Protein AF-A0A3E3IXY3-F1 (afdb_monomer)

Radius of gyration: 22.26 Å; Cα contacts (8 Å, |Δi|>4): 105; chains: 1; bounding box: 43×42×82 Å

Solvent-accessible surface area (backbone atoms only — not comparable to full-atom values): 9071 Å² total; per-residue (Å²): 118,72,69,59,58,55,54,50,52,50,52,49,52,53,51,53,55,51,54,54,56,58,52,47,57,56,51,51,52,44,51,51,21,50,49,38,32,52,38,24,77,68,72,75,40,90,54,22,66,61,15,51,52,52,39,54,51,51,54,53,51,52,50,54,52,57,39,58,78,67,67,64,79,49,96,67,53,75,68,54,17,48,52,54,22,48,67,70,43,60,80,55,48,63,58,49,51,55,54,46,53,53,44,48,51,58,52,50,60,54,52,74,75,43,85,92,42,69,68,59,52,52,49,49,53,52,52,50,53,26,55,73,70,38,51,25,50,76,36,94,46,68,75,42,28,40,43,87,45,57,73,51,26,63,56,15,48,52,41,55,53,37,44,71,47,109

pLDDT: mean 84.25, std 13.35, range [47.59, 97.31]

Sequence (166 aa):
MFNSQISINYKERKILMKNSKRLESIQILRAVAFIAIFLSHVELLSSGVFGVEVFLILSGFCMVYAYGETGKYKVTGIKENIEFAVKRIKKLYPLHLITLVTVAGVIALGLIKKENSQTEISEFVFYFIMNISLLHSLIPWRDGYFSFNAVSWYLSVSMICYFFFP

Structure (mmCIF, N/CA/C/O backbone):
data_AF-A0A3E3IXY3-F1
#
_entry.id   AF-A0A3E3IXY3-F1
#
loop_
_atom_site.group_PDB
_atom_site.id
_atom_site.type_symbol
_atom_site.label_atom_id
_atom_site.label_alt_id
_atom_site.label_comp_id
_atom_site.label_asym_id
_atom_site.label_entity_id
_atom_site.label_seq_id
_atom_site.pdbx_PDB_ins_code
_atom_site.Cartn_x
_atom_site.Cartn_y
_atom_site.Cartn_z
_atom_site.occupancy
_atom_site.B_iso_or_equiv
_atom_site.auth_seq_id
_atom_site.auth_comp_id
_atom_site.auth_asym_id
_atom_site.auth_atom_id
_atom_site.pdbx_PDB_model_num
ATOM 1 N N . MET A 1 1 ? -24.141 0.869 52.529 1.00 53.16 1 MET A N 1
ATOM 2 C CA . MET A 1 1 ? -23.157 1.630 51.723 1.00 53.16 1 MET A CA 1
ATOM 3 C C . MET A 1 1 ? -21.964 0.770 51.277 1.00 53.16 1 MET A C 1
ATOM 5 O O . MET A 1 1 ? -21.622 0.814 50.109 1.00 53.16 1 MET A O 1
ATOM 9 N N . PHE A 1 2 ? -21.396 -0.093 52.133 1.00 50.41 2 PHE A N 1
ATOM 10 C CA . PHE A 1 2 ? -20.266 -0.979 51.775 1.00 50.41 2 PHE A CA 1
ATOM 11 C C . PHE A 1 2 ? -20.552 -2.019 50.663 1.00 50.41 2 PHE A C 1
ATOM 13 O O . PHE A 1 2 ? -19.728 -2.213 49.774 1.00 50.41 2 PHE A O 1
ATOM 20 N N . ASN A 1 3 ? -21.733 -2.651 50.656 1.00 47.72 3 ASN A N 1
ATOM 21 C CA . ASN A 1 3 ? -22.073 -3.683 49.660 1.00 47.72 3 ASN A CA 1
ATOM 22 C C . ASN A 1 3 ? -22.277 -3.145 48.230 1.00 47.72 3 ASN A C 1
ATOM 24 O O . ASN A 1 3 ? -22.032 -3.878 47.272 1.00 47.72 3 ASN A O 1
ATOM 28 N N . SER A 1 4 ? -22.674 -1.876 48.051 1.00 53.19 4 SER A N 1
ATOM 29 C CA . SER A 1 4 ? -22.82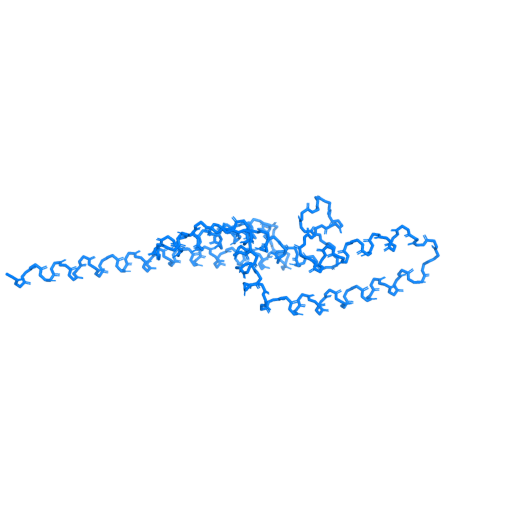9 -1.318 46.699 1.00 53.19 4 SER A CA 1
ATOM 30 C C . SER A 1 4 ? -21.469 -1.030 46.054 1.00 53.19 4 SER A C 1
ATOM 32 O O . SER A 1 4 ? -21.285 -1.362 44.886 1.00 53.19 4 SER A O 1
ATOM 34 N N . GLN A 1 5 ? -20.480 -0.542 46.814 1.00 47.59 5 GLN A N 1
ATOM 35 C CA . GLN A 1 5 ? -19.116 -0.291 46.323 1.00 47.59 5 GLN A CA 1
ATOM 36 C C . GLN A 1 5 ? -18.433 -1.571 45.799 1.00 47.59 5 GLN A C 1
ATOM 38 O O . GLN A 1 5 ? -17.794 -1.554 44.746 1.0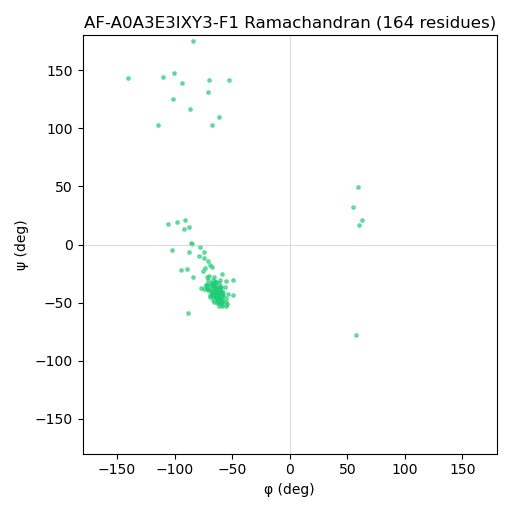0 47.59 5 GLN A O 1
ATOM 43 N N . ILE A 1 6 ? -18.617 -2.701 46.495 1.00 58.28 6 ILE A N 1
ATOM 44 C CA . ILE A 1 6 ? -18.059 -4.010 46.108 1.00 58.28 6 ILE A CA 1
ATOM 45 C C . ILE A 1 6 ? -18.720 -4.525 44.820 1.00 58.28 6 ILE A C 1
ATOM 47 O O . ILE A 1 6 ? -18.036 -5.011 43.918 1.00 58.28 6 ILE A O 1
ATOM 51 N N . SER A 1 7 ? -20.041 -4.366 44.694 1.00 56.78 7 SER A N 1
ATOM 52 C CA . SER A 1 7 ? -20.782 -4.785 43.496 1.00 56.78 7 SER A CA 1
ATOM 53 C C . SER A 1 7 ? -20.425 -3.971 42.240 1.00 56.78 7 SER A C 1
ATOM 55 O O . SER A 1 7 ? -20.352 -4.535 41.146 1.00 56.78 7 SER A O 1
ATOM 57 N N . ILE A 1 8 ? -20.121 -2.675 42.396 1.00 59.59 8 ILE A N 1
ATOM 58 C CA . ILE A 1 8 ? -19.654 -1.793 41.313 1.00 59.59 8 ILE A CA 1
ATOM 59 C C . ILE A 1 8 ? -18.262 -2.236 40.837 1.00 59.59 8 ILE A C 1
ATOM 61 O O . ILE A 1 8 ? -18.072 -2.478 39.646 1.00 59.59 8 ILE A O 1
ATOM 65 N N . ASN A 1 9 ? -17.328 -2.472 41.766 1.00 59.94 9 ASN A N 1
ATOM 66 C CA . ASN A 1 9 ? -15.957 -2.897 41.452 1.00 59.94 9 ASN A CA 1
ATOM 67 C C . ASN A 1 9 ? -15.917 -4.276 40.760 1.00 59.94 9 ASN A C 1
ATOM 69 O O . ASN A 1 9 ? -15.141 -4.506 39.833 1.00 59.94 9 ASN A O 1
ATOM 73 N N . TYR A 1 10 ? -16.801 -5.197 41.155 1.00 62.12 10 TYR A N 1
ATOM 74 C CA . TYR A 1 10 ? -16.908 -6.513 40.520 1.00 62.12 10 TYR A CA 1
ATOM 75 C C . TYR A 1 10 ? -17.459 -6.425 39.088 1.00 62.12 10 TYR A C 1
ATOM 77 O O . TYR A 1 10 ? -16.969 -7.111 38.186 1.00 62.12 10 TYR A O 1
ATOM 85 N N . LYS A 1 11 ? -18.454 -5.559 38.855 1.00 60.75 11 LYS A N 1
ATOM 86 C CA . LYS A 1 11 ? -19.026 -5.314 37.524 1.00 60.75 11 LYS A CA 1
ATOM 87 C C . LYS A 1 11 ? -17.990 -4.678 36.595 1.00 60.75 11 LYS A C 1
ATOM 89 O O . LYS A 1 11 ? -17.833 -5.152 35.471 1.00 60.75 11 LYS A O 1
ATOM 94 N N . GLU A 1 12 ? -17.226 -3.704 37.085 1.00 57.88 12 GLU A N 1
ATOM 95 C CA . GLU A 1 12 ? -16.110 -3.093 36.351 1.00 57.88 12 GLU A CA 1
ATOM 96 C C . GLU A 1 12 ? -15.009 -4.106 36.025 1.00 57.88 12 GLU A C 1
ATOM 98 O O . GLU A 1 12 ? -14.638 -4.241 34.861 1.00 57.88 12 GLU A O 1
ATOM 103 N N . ARG A 1 13 ? -14.551 -4.918 36.990 1.00 52.97 13 ARG A N 1
ATOM 104 C CA . ARG A 1 13 ? -13.563 -5.978 36.710 1.00 52.97 13 ARG A CA 1
ATOM 105 C C . ARG A 1 13 ? -14.064 -7.002 35.696 1.00 52.97 13 ARG A C 1
ATOM 107 O O . ARG A 1 13 ? -13.291 -7.459 34.859 1.00 52.97 13 ARG A O 1
ATOM 114 N N . LYS A 1 14 ? -15.348 -7.363 35.742 1.00 53.97 14 LYS A N 1
ATOM 115 C CA . LYS A 1 14 ? -15.953 -8.300 34.784 1.00 53.97 14 LYS A CA 1
ATOM 116 C C . LYS A 1 14 ? -16.048 -7.694 33.379 1.00 53.97 14 LYS A C 1
ATOM 118 O O . LYS A 1 14 ? -15.864 -8.420 32.407 1.00 53.97 14 LYS A O 1
ATOM 123 N N . ILE A 1 15 ? -16.280 -6.384 33.265 1.00 59.28 15 ILE A N 1
ATOM 124 C CA . ILE A 1 15 ? -16.252 -5.641 31.994 1.00 59.28 15 ILE A CA 1
ATOM 125 C C . ILE A 1 15 ? -14.818 -5.551 31.451 1.00 59.28 15 ILE A C 1
ATOM 127 O O . ILE A 1 15 ? -14.591 -5.878 30.288 1.00 59.28 15 ILE A O 1
ATOM 131 N N . LEU A 1 16 ? -13.839 -5.223 32.299 1.00 53.59 16 LEU A N 1
ATOM 132 C CA . LEU A 1 16 ? -12.421 -5.153 31.926 1.00 53.59 16 LEU A CA 1
ATOM 133 C C . LEU A 1 16 ? -11.875 -6.520 31.474 1.00 53.59 16 LEU A C 1
ATOM 135 O O . LEU A 1 16 ? -11.248 -6.616 30.422 1.00 53.59 16 LEU A O 1
ATOM 139 N N . MET A 1 17 ? -12.190 -7.596 32.207 1.00 54.19 17 MET A N 1
ATOM 140 C CA . MET A 1 17 ? -11.831 -8.972 31.825 1.00 54.19 17 MET A CA 1
ATOM 141 C C . MET A 1 17 ? -12.557 -9.452 30.559 1.00 54.19 17 MET A C 1
ATOM 143 O O . MET A 1 17 ? -12.027 -10.268 29.807 1.00 54.19 17 MET A O 1
ATOM 147 N N . LYS A 1 18 ? -13.780 -8.970 30.304 1.00 54.91 18 LYS A N 1
ATOM 148 C CA . LYS A 1 18 ? -14.522 -9.274 29.071 1.00 54.91 18 LYS A CA 1
ATOM 149 C C . LYS A 1 18 ? -13.906 -8.568 27.859 1.00 54.91 18 LYS A C 1
ATOM 151 O O . LYS A 1 18 ? -13.842 -9.170 26.789 1.00 54.91 18 LYS A O 1
ATOM 156 N N . ASN A 1 19 ? -13.435 -7.332 28.026 1.00 59.31 19 ASN A N 1
ATOM 157 C CA . ASN A 1 19 ? -12.770 -6.578 26.963 1.00 59.31 19 ASN A CA 1
ATOM 158 C C . ASN A 1 19 ? -11.377 -7.137 26.631 1.00 59.31 19 ASN A C 1
ATOM 160 O O . ASN A 1 19 ? -11.057 -7.258 25.449 1.00 59.31 19 ASN A O 1
ATOM 164 N N . SER A 1 20 ? -10.586 -7.576 27.620 1.00 58.25 20 SER A N 1
ATOM 165 C CA . SER A 1 20 ? -9.276 -8.194 27.348 1.00 58.25 20 SER A CA 1
ATOM 166 C C . SER A 1 20 ? -9.398 -9.520 26.584 1.00 58.25 20 SER A C 1
ATOM 168 O O . SER A 1 20 ? -8.716 -9.708 25.578 1.00 58.25 20 SER A O 1
ATOM 170 N N . LYS A 1 21 ? -10.337 -10.392 26.980 1.00 59.62 21 LYS A N 1
ATOM 171 C CA . LYS A 1 21 ? -10.592 -11.674 26.296 1.00 59.62 21 LYS A CA 1
ATOM 172 C C . LYS A 1 21 ? -11.119 -11.510 24.863 1.00 59.62 21 LYS A C 1
ATOM 174 O O . LYS A 1 21 ? -10.816 -12.334 24.008 1.00 59.62 21 LYS A O 1
ATOM 179 N N . ARG A 1 22 ? -11.897 -10.456 24.564 1.00 62.31 22 ARG A N 1
ATOM 180 C CA . ARG A 1 22 ? -12.394 -10.194 23.192 1.00 62.31 22 ARG A CA 1
ATOM 181 C C . ARG A 1 22 ? -11.287 -9.739 22.242 1.00 62.31 22 ARG A C 1
ATOM 183 O O . ARG A 1 22 ? -11.314 -10.108 21.070 1.00 62.31 22 ARG A O 1
ATOM 190 N N . LEU A 1 23 ? -10.325 -8.958 22.730 1.00 68.56 23 LEU A N 1
ATOM 191 C CA . LEU A 1 23 ? -9.179 -8.528 21.926 1.00 68.56 23 LEU A CA 1
ATOM 192 C C . LEU A 1 23 ? -8.212 -9.689 21.652 1.00 68.56 23 LEU A C 1
ATOM 194 O O . LEU A 1 23 ? -7.625 -9.746 20.573 1.00 68.56 23 LEU A O 1
ATOM 198 N N . GLU A 1 24 ? -8.117 -10.647 22.574 1.00 80.69 24 GLU A N 1
ATOM 199 C CA . GLU A 1 24 ? -7.285 -11.847 22.440 1.00 80.69 24 GLU A CA 1
ATOM 200 C C . GLU A 1 24 ? -7.719 -12.734 21.260 1.00 80.69 24 GLU A C 1
ATOM 202 O O . GLU A 1 24 ? -6.890 -13.096 20.427 1.00 80.69 24 GLU A O 1
ATOM 207 N N . SER A 1 25 ? -9.022 -13.002 21.087 1.00 86.31 25 SER A N 1
ATOM 208 C CA . SER A 1 25 ? -9.515 -13.790 19.940 1.00 86.31 25 SER A CA 1
ATOM 209 C C . SER A 1 25 ? -9.161 -13.153 18.587 1.00 86.31 25 SER A C 1
ATOM 211 O O . SER A 1 25 ? -8.826 -13.853 17.633 1.00 86.31 25 SER A O 1
ATOM 213 N N . ILE A 1 26 ? -9.182 -11.818 18.505 1.00 86.94 26 ILE A N 1
ATOM 214 C CA . ILE A 1 26 ? -8.821 -11.077 17.286 1.00 86.94 26 ILE A CA 1
ATOM 215 C C . ILE A 1 26 ? -7.309 -11.117 17.034 1.00 86.94 26 ILE A C 1
ATOM 217 O O . ILE A 1 26 ? -6.865 -11.142 15.884 1.00 86.94 26 ILE A O 1
ATOM 221 N N . GLN A 1 27 ? -6.501 -11.106 18.095 1.00 87.50 27 GLN A N 1
ATOM 222 C CA . GLN A 1 27 ? -5.051 -11.268 17.985 1.00 87.50 27 GLN A CA 1
ATOM 223 C C . GLN A 1 27 ? -4.689 -12.670 17.491 1.00 87.50 27 GLN A C 1
ATOM 225 O O . GLN A 1 27 ? -3.874 -12.789 16.578 1.00 87.50 27 GLN A O 1
ATOM 230 N N . ILE A 1 28 ? -5.350 -13.708 18.015 1.00 90.31 28 ILE A N 1
ATOM 231 C CA . ILE A 1 28 ? -5.183 -15.092 17.550 1.00 90.31 28 ILE A CA 1
ATOM 232 C C . ILE A 1 28 ? -5.544 -15.198 16.068 1.00 90.31 28 ILE A C 1
ATOM 234 O O . ILE A 1 28 ? -4.776 -15.754 15.287 1.00 90.31 28 ILE A O 1
ATOM 238 N N . LEU A 1 29 ? -6.666 -14.609 15.648 1.00 90.94 29 LEU A N 1
ATOM 239 C CA . LEU A 1 29 ? -7.068 -14.652 14.244 1.00 90.94 29 LEU A CA 1
ATOM 240 C C . LEU A 1 29 ? -6.061 -13.934 13.328 1.00 90.94 29 LEU A C 1
ATOM 242 O O . LEU A 1 29 ? -5.752 -14.437 12.249 1.00 90.94 29 LEU A O 1
ATOM 246 N N . ARG A 1 30 ? -5.480 -12.809 13.770 1.00 88.56 30 ARG A N 1
ATOM 247 C CA . ARG A 1 30 ? -4.380 -12.149 13.044 1.00 88.56 30 ARG A CA 1
ATOM 248 C C . ARG A 1 30 ? -3.125 -13.018 12.964 1.00 88.56 30 ARG A C 1
ATOM 250 O O . ARG A 1 30 ? -2.474 -13.016 11.923 1.00 88.56 30 ARG A O 1
ATOM 257 N N . ALA A 1 31 ? -2.801 -13.766 14.017 1.00 91.06 31 ALA A N 1
ATOM 258 C CA . ALA A 1 31 ? -1.680 -14.702 14.003 1.00 91.06 31 ALA A CA 1
ATOM 259 C C . ALA A 1 31 ? -1.916 -15.852 13.009 1.00 91.06 31 ALA A C 1
ATOM 261 O O . ALA A 1 31 ? -1.031 -16.160 12.216 1.00 91.06 31 ALA A O 1
ATOM 262 N N . VAL A 1 32 ? -3.122 -16.429 12.983 1.00 91.50 32 VAL A N 1
ATOM 263 C CA . VAL A 1 32 ? -3.498 -17.470 12.008 1.00 91.50 32 VAL A CA 1
ATOM 264 C C . VAL A 1 32 ? -3.421 -16.939 10.575 1.00 91.50 32 VAL A C 1
ATOM 266 O O . VAL A 1 32 ? -2.839 -17.595 9.713 1.00 91.50 32 VAL A O 1
ATOM 269 N N . ALA A 1 33 ? -3.940 -15.733 10.323 1.00 90.62 33 ALA A N 1
ATOM 270 C CA . ALA A 1 33 ? -3.844 -15.087 9.015 1.00 90.62 33 ALA A CA 1
ATOM 271 C C . ALA A 1 33 ? -2.379 -14.877 8.588 1.00 90.62 33 ALA A C 1
ATOM 273 O O . ALA A 1 33 ? -2.015 -15.193 7.458 1.00 90.62 33 ALA A O 1
ATOM 274 N N . PHE A 1 34 ? -1.517 -14.426 9.504 1.00 89.44 34 PHE A N 1
ATOM 275 C CA . PHE A 1 34 ? -0.085 -14.274 9.245 1.00 89.44 34 PHE A CA 1
ATOM 276 C C . PHE A 1 34 ? 0.598 -15.609 8.910 1.00 89.44 34 PHE A C 1
ATOM 278 O O . PHE A 1 34 ? 1.379 -15.675 7.962 1.00 89.44 34 PHE A O 1
ATOM 285 N N . ILE A 1 35 ? 0.270 -16.685 9.633 1.00 90.69 35 ILE A N 1
ATOM 286 C CA . ILE A 1 35 ? 0.785 -18.031 9.343 1.00 90.69 35 ILE A CA 1
ATOM 287 C C . ILE A 1 35 ? 0.352 -18.479 7.943 1.00 90.69 35 ILE A C 1
ATOM 289 O O . ILE A 1 35 ? 1.186 -18.960 7.183 1.00 90.69 35 ILE A O 1
ATOM 293 N N . ALA A 1 36 ? -0.912 -18.275 7.564 1.00 88.69 36 ALA A N 1
ATOM 294 C CA . ALA A 1 36 ? -1.396 -18.623 6.227 1.00 88.69 36 ALA A CA 1
ATOM 295 C C . ALA A 1 36 ? -0.638 -17.873 5.113 1.00 88.69 36 ALA A C 1
ATOM 297 O O . ALA A 1 36 ? -0.279 -18.477 4.101 1.00 88.69 36 ALA A O 1
ATOM 298 N N . ILE A 1 37 ? -0.342 -16.582 5.315 1.00 89.12 37 ILE A N 1
ATOM 299 C CA . ILE A 1 37 ? 0.474 -15.782 4.385 1.00 89.12 37 ILE A CA 1
ATOM 300 C C . ILE A 1 37 ? 1.888 -16.361 4.286 1.00 89.12 37 ILE A C 1
ATOM 302 O O . ILE A 1 37 ? 2.391 -16.561 3.180 1.00 89.12 37 ILE A O 1
ATOM 306 N N . PHE A 1 38 ? 2.521 -16.648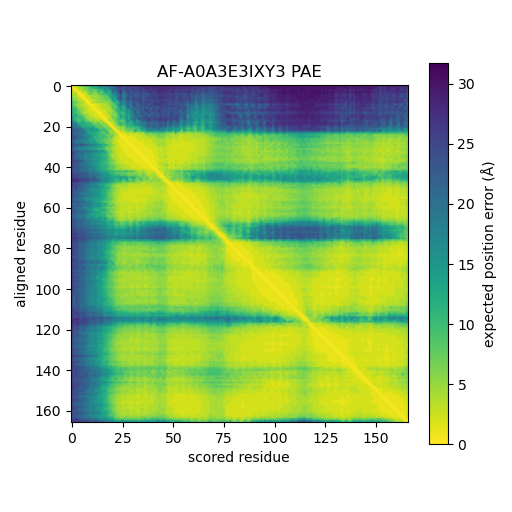 5.426 1.00 89.81 38 PHE A N 1
ATOM 307 C CA . PHE A 1 38 ? 3.880 -17.184 5.474 1.00 89.81 38 PHE A CA 1
ATOM 308 C C . PHE A 1 38 ? 3.983 -18.546 4.781 1.00 89.81 38 PHE A C 1
ATOM 310 O O . PHE A 1 38 ? 4.822 -18.721 3.901 1.00 89.81 38 PHE A O 1
ATOM 317 N N . LEU A 1 39 ? 3.092 -19.485 5.110 1.00 90.31 39 LEU A N 1
ATOM 318 C CA . LEU A 1 39 ? 3.069 -20.816 4.497 1.00 90.31 39 LEU A CA 1
ATOM 319 C C . LEU A 1 39 ? 2.851 -20.755 2.984 1.00 90.31 39 LEU A C 1
ATOM 321 O O . LEU A 1 39 ? 3.375 -21.595 2.257 1.00 90.31 39 LEU A O 1
ATOM 325 N N . SER A 1 40 ? 2.123 -19.747 2.503 1.00 88.94 40 SER A N 1
ATOM 326 C CA . SER A 1 40 ? 1.940 -19.546 1.071 1.00 88.94 40 SER A CA 1
ATOM 327 C C . SER A 1 40 ? 3.188 -19.036 0.357 1.00 88.94 40 SER A C 1
ATOM 329 O O . SER A 1 40 ? 3.451 -19.458 -0.764 1.00 88.94 40 SER A O 1
ATOM 331 N N . HIS A 1 41 ? 4.006 -18.211 1.014 1.00 86.62 41 HIS A N 1
ATOM 332 C CA . HIS A 1 41 ? 5.291 -17.770 0.459 1.00 86.62 41 HIS A CA 1
ATOM 333 C C . HIS A 1 41 ? 6.361 -18.871 0.467 1.00 86.62 41 HIS A C 1
ATOM 335 O O . HIS A 1 41 ? 7.323 -18.779 -0.287 1.00 86.62 41 HIS A O 1
ATOM 341 N N . VAL A 1 42 ? 6.197 -19.910 1.294 1.00 90.44 42 VAL A N 1
ATOM 342 C CA . VAL A 1 42 ? 7.060 -21.111 1.313 1.00 90.44 42 VAL A CA 1
ATOM 343 C C . VAL A 1 42 ? 6.504 -22.213 0.391 1.00 90.44 42 VAL A C 1
ATOM 345 O O . VAL A 1 42 ? 6.926 -23.359 0.464 1.00 90.44 42 VAL A O 1
ATOM 348 N N . GLU A 1 43 ? 5.537 -21.882 -0.471 1.00 84.50 43 GLU A N 1
ATOM 349 C CA . GLU A 1 43 ? 4.909 -22.804 -1.436 1.00 84.50 43 GLU A CA 1
ATOM 350 C C . GLU A 1 43 ? 4.210 -24.021 -0.796 1.00 84.50 43 GLU A C 1
ATOM 352 O O . GLU A 1 43 ? 3.868 -24.985 -1.477 1.00 84.50 43 GLU A O 1
ATOM 357 N N . LEU A 1 44 ? 3.933 -23.974 0.513 1.00 81.94 44 LEU A N 1
ATOM 358 C CA . LEU A 1 44 ? 3.296 -25.078 1.235 1.00 81.94 44 LEU A CA 1
ATOM 359 C C . LEU A 1 44 ? 1.765 -25.052 1.108 1.00 81.94 44 LEU A C 1
ATOM 361 O O . LEU A 1 44 ? 1.114 -26.091 1.202 1.00 81.94 44 LEU A O 1
ATOM 365 N N . LEU A 1 45 ? 1.178 -23.866 0.918 1.00 80.25 45 LEU A N 1
ATOM 366 C CA . LEU A 1 45 ? -0.268 -23.658 0.795 1.00 80.25 45 LEU A CA 1
ATOM 367 C C . LEU A 1 45 ? -0.589 -22.607 -0.276 1.00 80.25 45 LEU A C 1
ATOM 369 O O . LEU A 1 45 ? 0.075 -21.583 -0.383 1.00 80.25 45 LEU A O 1
ATOM 373 N N . SER A 1 46 ? -1.675 -22.785 -1.027 1.00 77.19 46 SER A N 1
ATOM 374 C CA . SER A 1 46 ? -2.147 -21.790 -2.008 1.00 77.19 46 SER A CA 1
ATOM 375 C C . SER A 1 46 ? -3.052 -20.702 -1.406 1.00 77.19 46 SER A C 1
ATOM 377 O O . SER A 1 46 ? -3.523 -19.813 -2.110 1.00 77.19 46 SER A O 1
ATOM 379 N N . SER A 1 47 ? -3.299 -20.735 -0.093 1.00 73.62 47 SER A N 1
ATOM 380 C CA . SER A 1 47 ? -4.284 -19.888 0.596 1.00 73.62 47 SER A CA 1
ATOM 381 C C . SER A 1 47 ? -3.756 -18.520 1.059 1.00 73.62 47 SER A C 1
ATOM 383 O O . SER A 1 47 ? -4.389 -17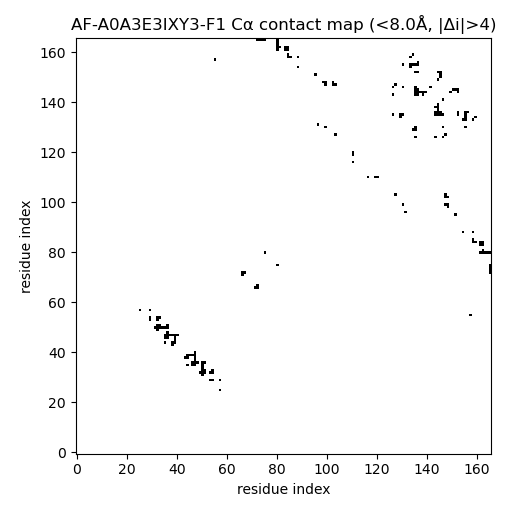.873 1.895 1.00 73.62 47 SER A O 1
ATOM 385 N N . GLY A 1 48 ? -2.602 -18.062 0.562 1.00 76.75 48 GLY A N 1
ATOM 386 C CA . GLY A 1 48 ? -1.982 -16.804 0.999 1.00 76.75 48 GLY A CA 1
ATOM 387 C C . GLY A 1 48 ? -2.852 -15.576 0.751 1.00 76.75 48 GLY A C 1
ATOM 388 O O . GLY A 1 48 ? -2.930 -14.703 1.612 1.00 76.75 48 GLY A O 1
ATOM 389 N N . VAL A 1 49 ? -3.568 -15.549 -0.378 1.00 84.38 49 VAL A N 1
ATOM 390 C CA . VAL A 1 49 ? -4.484 -14.455 -0.751 1.00 84.38 49 VAL A CA 1
ATOM 391 C C . VAL A 1 49 ? -5.555 -14.251 0.323 1.00 84.38 49 VAL A C 1
ATOM 393 O O . VAL A 1 49 ? -5.710 -13.146 0.836 1.00 84.38 49 VAL A O 1
ATOM 396 N N . PHE A 1 50 ? -6.200 -15.337 0.754 1.00 86.81 50 PHE A N 1
ATOM 397 C CA . PHE A 1 50 ? -7.212 -15.300 1.812 1.00 86.81 50 PHE A CA 1
ATOM 398 C C . PHE A 1 50 ? -6.635 -14.816 3.151 1.00 86.81 50 PHE A C 1
ATOM 400 O O . PHE A 1 50 ? -7.265 -14.046 3.875 1.00 86.81 50 PHE A O 1
ATOM 407 N N . GLY A 1 51 ? -5.402 -15.221 3.476 1.00 87.81 51 GLY A N 1
ATOM 408 C CA . GLY A 1 51 ? -4.703 -14.733 4.666 1.00 87.81 51 GLY A CA 1
ATOM 409 C C . GLY A 1 51 ? -4.528 -13.211 4.656 1.00 87.81 51 GLY A C 1
ATOM 410 O O . GLY A 1 51 ? -4.786 -12.556 5.669 1.00 87.81 51 GLY A O 1
ATOM 411 N N . VAL A 1 52 ? -4.151 -12.634 3.510 1.00 89.00 52 VAL A N 1
ATOM 412 C CA . VAL A 1 52 ? -4.008 -11.176 3.362 1.00 89.00 52 VAL A CA 1
ATOM 413 C C . VAL A 1 52 ? -5.355 -10.464 3.507 1.00 89.00 52 VAL A C 1
ATOM 415 O O . VAL A 1 52 ? -5.429 -9.459 4.216 1.00 89.00 52 VAL A O 1
ATOM 418 N N . GLU A 1 53 ? -6.423 -10.989 2.904 1.00 91.31 53 GLU A N 1
ATOM 419 C CA . GLU A 1 53 ? -7.776 -10.420 3.006 1.00 91.31 53 GLU A CA 1
ATOM 420 C C . GLU A 1 53 ? -8.262 -10.363 4.459 1.00 91.31 53 GLU A C 1
ATOM 422 O O . GLU A 1 53 ? -8.677 -9.307 4.947 1.00 91.31 53 GLU A O 1
ATOM 427 N N . VAL A 1 54 ? -8.142 -11.477 5.188 1.00 91.50 54 VAL A N 1
ATOM 428 C CA . VAL A 1 54 ? -8.512 -11.544 6.608 1.00 91.50 54 VAL A CA 1
ATOM 429 C C . VAL A 1 54 ? -7.677 -10.562 7.428 1.00 91.50 54 VAL A C 1
ATOM 431 O O . VAL A 1 54 ? -8.214 -9.840 8.272 1.00 91.50 54 VAL A O 1
ATOM 434 N N . PHE A 1 55 ? -6.369 -10.487 7.174 1.00 90.75 55 PHE A N 1
ATOM 435 C CA . PHE A 1 55 ? -5.487 -9.566 7.887 1.00 90.75 55 PHE A CA 1
ATOM 436 C C . PHE A 1 55 ? -5.879 -8.097 7.661 1.00 90.75 55 PHE A C 1
ATOM 438 O O . PHE A 1 55 ? -5.935 -7.318 8.620 1.00 90.75 55 PHE A O 1
ATOM 445 N N . LEU A 1 56 ? -6.210 -7.733 6.419 1.00 91.44 56 LEU A N 1
ATOM 446 C CA . LEU A 1 56 ? -6.644 -6.387 6.047 1.00 91.44 56 LEU A CA 1
ATOM 447 C C . LEU A 1 56 ? -7.976 -6.015 6.722 1.00 91.44 56 LEU A C 1
ATOM 449 O O . LEU A 1 56 ? -8.086 -4.939 7.318 1.00 91.44 56 LEU A O 1
ATOM 453 N N . ILE A 1 57 ? -8.959 -6.920 6.711 1.00 91.81 57 ILE A N 1
ATOM 454 C CA . ILE A 1 57 ? -10.264 -6.704 7.359 1.00 91.81 57 ILE A CA 1
ATOM 455 C C . ILE A 1 57 ? -10.096 -6.527 8.873 1.00 91.81 57 ILE A C 1
ATOM 457 O O . ILE A 1 57 ? -10.664 -5.603 9.460 1.00 91.81 57 ILE A O 1
ATOM 461 N N . LEU A 1 58 ? -9.282 -7.366 9.522 1.00 90.62 58 LEU A N 1
ATOM 462 C CA . LEU A 1 58 ? -9.049 -7.273 10.967 1.00 90.62 58 LEU A CA 1
ATOM 463 C C . LEU A 1 58 ? -8.293 -6.006 11.358 1.00 90.62 58 LEU A C 1
ATOM 465 O O . LEU A 1 58 ? -8.580 -5.437 12.413 1.00 90.62 58 LEU A O 1
ATOM 469 N N . SER A 1 59 ? -7.357 -5.550 10.524 1.00 88.44 59 SER A N 1
ATOM 470 C CA . SER A 1 59 ? -6.695 -4.252 10.682 1.00 88.44 59 SER A CA 1
ATOM 471 C C . SER A 1 59 ? -7.728 -3.119 10.750 1.00 88.44 59 SER A C 1
ATOM 473 O O . SER A 1 59 ? -7.767 -2.383 11.742 1.00 88.44 59 SER A O 1
ATOM 475 N N . GLY A 1 60 ? -8.629 -3.051 9.763 1.00 88.56 60 GLY A N 1
ATOM 476 C CA . GLY A 1 60 ? -9.726 -2.081 9.721 1.00 88.56 60 GLY A CA 1
ATOM 477 C C . GLY A 1 60 ? -10.658 -2.183 10.928 1.00 88.56 60 GLY A C 1
ATOM 478 O O . GLY A 1 60 ? -10.885 -1.194 11.628 1.00 88.56 60 GLY A O 1
ATOM 479 N N . PHE A 1 61 ? -11.130 -3.395 11.226 1.00 89.00 61 PHE A N 1
ATOM 480 C CA . PHE A 1 61 ? -12.027 -3.664 12.350 1.00 89.00 61 PHE A CA 1
ATOM 481 C C . PHE A 1 61 ? -11.447 -3.177 13.684 1.00 89.00 61 PHE A C 1
ATOM 483 O O . PHE A 1 61 ? -12.132 -2.511 14.460 1.00 89.00 61 PHE A O 1
ATOM 490 N N . CYS A 1 62 ? -10.169 -3.460 13.944 1.00 85.88 62 CYS A N 1
ATOM 491 C CA . CYS A 1 62 ? -9.518 -3.043 15.184 1.00 85.88 62 CYS A CA 1
ATOM 492 C C . CYS A 1 62 ? -9.398 -1.525 15.301 1.00 85.88 62 CYS A C 1
ATOM 494 O O . CYS A 1 62 ? -9.514 -0.997 16.407 1.00 85.88 62 CYS A O 1
ATOM 496 N N . MET A 1 63 ? -9.170 -0.821 14.188 1.00 83.94 63 MET A N 1
ATOM 497 C CA . MET A 1 63 ? -9.142 0.641 14.193 1.00 83.94 63 MET A CA 1
ATOM 498 C C . MET A 1 63 ? -10.518 1.218 14.518 1.00 83.94 63 MET A C 1
ATOM 500 O O . MET A 1 63 ? -10.612 2.045 15.422 1.00 83.94 63 MET A O 1
ATOM 504 N N . VAL A 1 64 ? -11.579 0.752 13.849 1.00 84.94 64 VAL A N 1
ATOM 505 C CA . VAL A 1 64 ? -12.955 1.215 14.111 1.00 84.94 64 VAL A CA 1
ATOM 506 C C . VAL A 1 64 ? -13.358 0.936 15.557 1.00 84.94 64 VAL A C 1
ATOM 508 O O . VAL A 1 64 ? -13.895 1.821 16.222 1.00 84.94 64 VAL A O 1
ATOM 511 N N . TYR A 1 65 ? -13.060 -0.263 16.066 1.00 83.94 65 TYR A N 1
ATOM 512 C CA . TYR A 1 65 ? -13.363 -0.647 17.445 1.00 83.94 65 TYR A CA 1
ATOM 513 C C . TYR A 1 65 ? -12.646 0.255 18.461 1.00 83.94 65 TYR A C 1
ATOM 515 O O . TYR A 1 65 ? -13.278 0.792 19.370 1.00 83.94 65 TYR A O 1
ATOM 523 N N . ALA A 1 66 ? -11.340 0.481 18.277 1.00 81.19 66 ALA A N 1
ATOM 524 C CA . ALA A 1 66 ? -10.555 1.337 19.165 1.00 81.19 66 ALA A CA 1
ATOM 525 C C . ALA A 1 66 ? -11.023 2.803 19.128 1.00 81.19 66 ALA A C 1
ATOM 527 O O . ALA A 1 66 ? -11.079 3.465 20.163 1.00 81.19 66 ALA A O 1
ATOM 528 N N . TYR A 1 67 ? -11.384 3.319 17.951 1.00 77.81 67 TYR A N 1
ATOM 529 C CA . TYR A 1 67 ? -11.926 4.675 17.825 1.00 77.81 67 TYR A CA 1
ATOM 530 C C . TYR A 1 67 ? -13.305 4.797 18.480 1.00 77.81 67 TYR A C 1
ATOM 532 O O . TYR A 1 67 ? -13.553 5.789 19.172 1.00 77.81 67 TYR A O 1
ATOM 540 N N . GLY A 1 68 ? -14.139 3.761 18.359 1.00 73.75 68 GLY A N 1
ATOM 541 C CA . GLY A 1 68 ? -15.451 3.687 18.995 1.00 73.75 68 GLY A CA 1
ATOM 542 C C . GLY A 1 68 ? -15.418 3.712 20.512 1.00 73.75 68 GLY A C 1
ATOM 543 O O . GLY A 1 68 ? -16.168 4.475 21.117 1.00 73.75 68 GLY A O 1
ATOM 544 N N . GLU A 1 69 ? -14.502 2.971 21.136 1.00 69.81 69 GLU A N 1
ATOM 545 C CA . GLU A 1 69 ? -14.347 3.005 22.597 1.00 69.81 69 GLU A CA 1
ATOM 546 C C . GLU A 1 69 ? -13.858 4.368 23.110 1.00 69.81 69 GLU A C 1
ATOM 548 O O . GLU A 1 69 ? -14.177 4.760 24.229 1.00 69.81 69 GLU A O 1
ATOM 553 N N . THR A 1 70 ? -13.113 5.120 22.294 1.00 69.62 70 THR A N 1
ATOM 554 C CA . THR A 1 70 ? -12.607 6.447 22.687 1.00 69.62 70 THR A CA 1
ATOM 555 C C . THR A 1 70 ? -13.575 7.597 22.402 1.00 69.62 70 THR A C 1
ATOM 557 O O . THR A 1 70 ? -13.276 8.729 22.783 1.00 69.62 70 THR A O 1
ATOM 560 N N . GLY A 1 71 ? -14.701 7.343 21.720 1.00 61.94 71 GLY A N 1
ATOM 561 C CA . GLY A 1 71 ? -15.662 8.379 21.321 1.00 61.94 71 GLY A CA 1
ATOM 562 C C . GLY A 1 71 ? -15.087 9.421 20.354 1.00 61.94 71 GLY A C 1
ATOM 563 O O . GLY A 1 71 ? -15.597 10.533 20.270 1.00 61.94 71 GLY A O 1
ATOM 564 N N . LYS A 1 72 ? -13.999 9.091 19.643 1.00 64.94 72 LYS A N 1
ATOM 565 C CA . LYS A 1 72 ? -13.244 10.023 18.786 1.00 64.94 72 LYS A CA 1
ATOM 566 C C . LYS A 1 72 ? -13.716 10.054 17.332 1.00 64.94 72 LYS A C 1
ATOM 568 O O . LYS A 1 72 ? -12.948 10.481 16.475 1.00 64.94 72 LYS A O 1
ATOM 573 N N . TYR A 1 73 ? -14.944 9.626 17.049 1.00 65.50 73 TYR A N 1
ATOM 574 C CA . TYR A 1 73 ? -15.536 9.839 15.730 1.00 65.50 73 TYR A CA 1
ATOM 575 C C . TYR A 1 73 ? -15.632 11.344 15.490 1.00 65.50 73 TYR A C 1
ATOM 577 O O . TYR A 1 73 ? -16.378 12.047 16.174 1.00 65.50 73 TYR A O 1
ATOM 585 N N . LYS A 1 74 ? -14.815 11.856 14.574 1.00 63.75 74 LYS A N 1
ATOM 586 C CA . LYS A 1 74 ? -14.847 13.258 14.171 1.00 63.75 74 LYS A CA 1
ATOM 587 C C . LYS A 1 74 ? -15.386 13.307 12.757 1.00 63.75 74 LYS A C 1
ATOM 589 O O . LYS A 1 74 ? -15.076 12.447 11.953 1.00 63.75 74 LYS A O 1
ATOM 594 N N . VAL A 1 75 ? -16.165 14.334 12.442 1.00 61.81 75 VAL A N 1
ATOM 595 C CA . VAL A 1 75 ? -16.369 14.692 11.038 1.00 61.81 75 VAL A CA 1
ATOM 596 C C . VAL A 1 75 ? -15.018 15.201 10.547 1.00 61.81 75 VAL A C 1
ATOM 598 O O . VAL A 1 75 ? -14.589 16.289 10.936 1.00 61.81 75 VAL A O 1
ATOM 601 N N . THR A 1 76 ? -14.299 14.369 9.806 1.00 68.69 76 THR A N 1
ATOM 602 C CA . THR A 1 76 ? -12.989 14.702 9.254 1.00 68.69 76 THR A CA 1
ATOM 603 C C . THR A 1 76 ? -13.148 15.246 7.839 1.00 68.69 76 THR A C 1
ATOM 605 O O . THR A 1 76 ? -13.983 14.792 7.056 1.00 68.69 76 THR A O 1
ATOM 608 N N . GLY A 1 77 ? -12.376 16.281 7.515 1.00 81.75 77 GLY A N 1
ATOM 609 C CA . GLY A 1 77 ? -12.226 16.747 6.147 1.00 81.75 77 GLY A CA 1
ATOM 610 C C . GLY A 1 77 ? -11.154 15.944 5.411 1.00 81.75 77 GLY A C 1
ATOM 611 O O . GLY A 1 77 ? -10.425 15.127 5.977 1.00 81.75 77 GLY A O 1
ATOM 612 N N . ILE A 1 78 ? -11.016 16.223 4.114 1.00 86.12 78 ILE A N 1
ATOM 613 C CA . ILE A 1 78 ? -10.016 15.581 3.244 1.00 86.12 78 ILE A CA 1
ATOM 614 C C . ILE A 1 78 ? -8.594 15.761 3.805 1.00 86.12 78 ILE A C 1
ATOM 616 O O . ILE A 1 78 ? -7.770 14.852 3.725 1.00 86.12 78 ILE A O 1
ATOM 620 N N . LYS A 1 79 ? -8.298 16.922 4.403 1.00 87.19 79 LYS A N 1
ATOM 621 C CA . LYS A 1 79 ? -6.971 17.236 4.947 1.00 87.19 79 LYS A CA 1
ATOM 622 C C . LYS A 1 79 ? -6.628 16.355 6.149 1.00 87.19 79 LYS A C 1
ATOM 624 O O . LYS A 1 79 ? -5.520 15.826 6.219 1.00 87.19 79 LYS A O 1
ATOM 629 N N . GLU A 1 80 ? -7.573 16.177 7.065 1.00 87.25 80 GLU A N 1
ATOM 630 C CA . GLU A 1 80 ? -7.411 15.353 8.262 1.00 87.25 80 GLU A CA 1
ATOM 631 C C . GLU A 1 80 ? -7.209 13.877 7.891 1.00 87.25 80 GLU A C 1
ATOM 633 O O . GLU A 1 80 ? -6.354 13.207 8.475 1.00 87.25 80 GLU A O 1
ATOM 638 N N . ASN A 1 81 ? -7.920 13.393 6.868 1.00 88.00 81 ASN A N 1
ATOM 639 C CA . ASN A 1 81 ? -7.777 12.026 6.363 1.00 88.00 81 ASN A CA 1
ATOM 640 C C . ASN A 1 81 ? -6.396 11.777 5.744 1.00 88.00 81 ASN A C 1
ATOM 642 O O . ASN A 1 81 ? -5.774 10.740 5.992 1.00 88.00 81 ASN A O 1
ATOM 646 N N . ILE A 1 82 ? -5.878 12.744 4.979 1.00 88.94 82 ILE A N 1
ATOM 647 C CA . ILE A 1 82 ? -4.516 12.674 4.429 1.00 88.94 82 ILE A CA 1
ATOM 648 C C . ILE A 1 82 ? -3.491 12.652 5.564 1.00 88.94 82 ILE A C 1
ATOM 650 O O . ILE A 1 82 ? -2.592 11.809 5.560 1.00 88.94 82 ILE A O 1
ATOM 654 N N . GLU A 1 83 ? -3.621 13.538 6.554 1.00 89.75 83 GLU A N 1
ATOM 655 C CA . GLU A 1 83 ? -2.698 13.579 7.692 1.00 89.75 83 GLU A CA 1
ATOM 656 C C . GLU A 1 83 ? -2.702 12.253 8.468 1.00 89.75 83 GLU A C 1
ATOM 658 O O . GLU A 1 83 ? -1.639 11.720 8.812 1.00 89.75 83 GLU A O 1
ATOM 663 N N . PHE A 1 84 ? -3.887 11.677 8.683 1.00 88.56 84 PHE A N 1
ATOM 664 C CA . PHE A 1 84 ? -4.048 10.376 9.322 1.00 88.56 84 PHE A CA 1
ATOM 665 C C . PHE A 1 84 ? -3.349 9.253 8.540 1.00 88.56 84 PHE A C 1
ATOM 667 O O . PHE A 1 84 ? -2.544 8.509 9.120 1.00 88.56 84 PHE A O 1
ATOM 674 N N . ALA A 1 85 ? -3.599 9.157 7.231 1.00 91.56 85 ALA A N 1
ATOM 675 C CA . ALA A 1 85 ? -3.005 8.138 6.369 1.00 91.56 85 ALA A CA 1
ATOM 676 C C . ALA A 1 85 ? -1.472 8.259 6.308 1.00 91.56 85 ALA A C 1
ATOM 678 O O . ALA A 1 85 ? -0.750 7.281 6.539 1.00 91.56 85 ALA A O 1
ATOM 679 N N . VAL A 1 86 ? -0.957 9.474 6.090 1.00 90.94 86 VAL A N 1
ATOM 680 C CA . VAL A 1 86 ? 0.488 9.746 6.013 1.00 90.94 86 VAL A CA 1
ATOM 681 C C . VAL A 1 86 ? 1.178 9.402 7.330 1.00 90.94 86 VAL A C 1
ATOM 683 O O . VAL A 1 86 ? 2.231 8.760 7.324 1.00 90.94 86 VAL A O 1
ATOM 686 N N . LYS A 1 87 ? 0.587 9.750 8.479 1.00 91.38 87 LYS A N 1
ATOM 687 C CA . LYS A 1 87 ? 1.176 9.460 9.797 1.00 91.38 87 LYS A CA 1
ATOM 688 C C . LYS A 1 87 ? 1.366 7.962 10.043 1.00 91.38 87 LYS A C 1
ATOM 690 O O . LYS A 1 87 ? 2.357 7.569 10.661 1.00 91.38 87 LYS A O 1
ATOM 695 N N . ARG A 1 88 ? 0.446 7.126 9.556 1.00 89.19 88 ARG A N 1
ATOM 696 C CA . ARG A 1 88 ? 0.523 5.659 9.669 1.00 89.19 88 ARG A CA 1
ATOM 697 C C . ARG A 1 88 ? 1.595 5.068 8.755 1.00 89.19 88 ARG A C 1
ATOM 699 O O . ARG A 1 88 ? 2.302 4.148 9.165 1.00 89.19 88 ARG A O 1
ATOM 706 N N . ILE A 1 89 ? 1.741 5.613 7.552 1.00 93.19 89 ILE A N 1
ATOM 707 C CA . ILE A 1 89 ? 2.622 5.059 6.514 1.00 93.19 89 ILE A CA 1
ATOM 708 C C . ILE A 1 89 ? 4.048 5.598 6.582 1.00 93.19 89 ILE A C 1
ATOM 710 O O . ILE A 1 89 ? 4.976 4.915 6.148 1.00 93.19 89 ILE A O 1
ATOM 714 N N . LYS A 1 90 ? 4.265 6.753 7.221 1.00 93.69 90 LYS A N 1
ATOM 715 C CA . LYS A 1 90 ? 5.578 7.404 7.350 1.00 93.69 90 LYS A CA 1
ATOM 716 C C . LYS A 1 90 ? 6.697 6.473 7.832 1.00 93.69 90 LYS A C 1
ATOM 718 O O . LYS A 1 90 ? 7.845 6.677 7.461 1.00 93.69 90 LYS A O 1
ATOM 723 N N . LYS A 1 91 ? 6.388 5.456 8.645 1.00 91.38 91 LYS A N 1
ATOM 724 C CA . LYS A 1 91 ? 7.388 4.486 9.122 1.00 91.38 91 LYS A CA 1
ATOM 725 C C . LYS A 1 91 ? 7.857 3.514 8.029 1.00 91.38 91 LYS A C 1
ATOM 727 O O . LYS A 1 91 ? 9.018 3.127 8.036 1.00 91.38 91 LYS A O 1
ATOM 732 N N . LEU A 1 92 ? 6.969 3.112 7.119 1.00 92.00 92 LEU A N 1
ATOM 733 C CA . LEU A 1 92 ? 7.252 2.134 6.059 1.00 92.00 92 LEU A CA 1
ATOM 734 C C . LEU A 1 92 ? 7.659 2.798 4.736 1.00 92.00 92 LEU A C 1
ATOM 736 O O . LEU A 1 92 ? 8.330 2.178 3.918 1.00 92.00 92 LEU A O 1
ATOM 740 N N . TYR A 1 93 ? 7.299 4.067 4.539 1.00 94.69 93 TYR A N 1
ATOM 741 C CA . TYR A 1 93 ? 7.568 4.798 3.301 1.00 94.69 93 TYR A CA 1
ATOM 742 C C . TYR A 1 93 ? 9.061 4.935 2.932 1.00 94.69 93 TYR A C 1
ATOM 744 O O . TYR A 1 93 ? 9.385 4.750 1.761 1.00 94.69 93 TYR A O 1
ATOM 752 N N . PRO A 1 94 ? 10.005 5.179 3.870 1.00 96.00 94 PRO A N 1
ATOM 753 C CA . PRO A 1 94 ? 11.430 5.218 3.531 1.00 96.00 94 PRO A CA 1
ATOM 754 C C . PRO A 1 94 ? 11.934 3.889 2.965 1.00 96.00 94 PRO A C 1
ATOM 756 O O . PRO A 1 94 ? 12.685 3.875 1.995 1.00 96.00 94 PRO A O 1
ATOM 759 N N . LEU A 1 95 ? 11.478 2.769 3.537 1.00 95.88 95 LEU A N 1
ATOM 760 C CA . LEU A 1 95 ? 11.817 1.438 3.040 1.00 95.88 95 LEU A CA 1
ATOM 761 C C . LEU A 1 95 ? 11.235 1.213 1.639 1.00 95.88 95 LEU A C 1
ATOM 763 O O . LEU A 1 95 ? 11.948 0.743 0.756 1.00 95.88 95 LEU A O 1
ATOM 767 N N . HIS A 1 96 ? 9.975 1.608 1.423 1.00 96.00 96 HIS A N 1
ATOM 768 C CA . HIS A 1 96 ? 9.340 1.561 0.102 1.00 96.00 96 HIS A CA 1
ATOM 769 C C . HIS A 1 96 ? 10.167 2.311 -0.942 1.00 96.00 96 HIS A C 1
ATOM 771 O O . HIS A 1 96 ? 10.529 1.718 -1.953 1.00 96.00 96 HIS A O 1
ATOM 777 N N . LEU A 1 97 ? 10.560 3.560 -0.665 1.00 96.81 97 LEU A N 1
ATOM 778 C CA . LEU A 1 97 ? 11.371 4.365 -1.584 1.00 96.81 97 LEU A CA 1
ATOM 779 C C . LEU A 1 97 ? 12.706 3.701 -1.935 1.00 96.81 97 LEU A C 1
ATOM 781 O O . LEU A 1 97 ? 13.071 3.674 -3.108 1.00 96.81 97 LEU A O 1
ATOM 785 N N . ILE A 1 98 ? 13.411 3.134 -0.952 1.00 97.31 98 ILE A N 1
ATOM 786 C CA . ILE A 1 98 ? 14.675 2.423 -1.202 1.00 97.31 98 ILE A CA 1
ATOM 787 C C . ILE A 1 98 ? 14.437 1.245 -2.153 1.00 97.31 98 ILE A C 1
ATOM 789 O O . ILE A 1 98 ? 15.145 1.106 -3.153 1.00 97.31 98 ILE A O 1
ATOM 793 N N . THR A 1 99 ? 13.422 0.418 -1.879 1.00 96.50 99 THR A N 1
ATOM 794 C CA . THR A 1 99 ? 13.116 -0.740 -2.736 1.00 96.50 99 THR A CA 1
ATOM 795 C C . THR A 1 99 ? 12.649 -0.317 -4.129 1.00 96.50 99 THR A C 1
ATOM 797 O O . THR A 1 99 ? 13.086 -0.901 -5.118 1.00 96.50 99 THR A O 1
ATOM 800 N N . LEU A 1 100 ? 11.839 0.742 -4.221 1.00 97.12 100 LEU A N 1
ATOM 801 C CA . LEU A 1 100 ? 11.323 1.283 -5.473 1.00 97.12 100 LEU A CA 1
ATOM 802 C C . LEU A 1 100 ? 12.456 1.801 -6.355 1.00 97.12 100 LEU A C 1
ATOM 804 O O . LEU A 1 100 ? 12.543 1.403 -7.510 1.00 97.12 100 LEU A O 1
ATOM 808 N N . VAL A 1 101 ? 13.349 2.637 -5.817 1.00 97.06 101 VAL A N 1
ATOM 809 C CA . VAL A 1 101 ? 14.502 3.173 -6.562 1.00 97.06 101 VAL A CA 1
ATOM 810 C C . VAL A 1 101 ? 15.440 2.050 -7.000 1.00 97.06 101 VAL A C 1
ATOM 812 O O . VAL A 1 101 ? 15.924 2.070 -8.129 1.00 97.06 101 VAL A O 1
ATOM 815 N N . THR A 1 102 ? 15.657 1.044 -6.148 1.00 96.50 102 THR A N 1
ATOM 816 C CA . THR A 1 102 ? 16.509 -0.107 -6.482 1.00 96.50 102 THR A CA 1
ATOM 817 C C . THR A 1 102 ? 15.952 -0.880 -7.679 1.00 96.50 102 THR A C 1
ATOM 819 O O . THR A 1 102 ? 16.657 -1.076 -8.668 1.00 96.50 102 THR A O 1
ATOM 822 N N . VAL A 1 103 ? 14.674 -1.273 -7.633 1.00 96.06 103 VAL A N 1
ATOM 823 C CA . VAL A 1 103 ? 14.041 -2.014 -8.736 1.00 96.06 103 VAL A CA 1
ATOM 824 C C . VAL A 1 103 ? 13.907 -1.138 -9.983 1.00 96.06 103 VAL A C 1
ATOM 826 O O . VAL A 1 103 ? 14.197 -1.594 -11.089 1.00 96.06 103 VAL A O 1
ATOM 829 N N . ALA A 1 104 ? 13.532 0.132 -9.819 1.00 95.94 104 ALA A N 1
ATOM 830 C CA . ALA A 1 104 ? 13.424 1.076 -10.924 1.00 95.94 104 ALA A CA 1
ATOM 831 C C . ALA A 1 104 ? 14.761 1.277 -11.643 1.00 95.94 104 ALA A C 1
ATOM 833 O O . ALA A 1 104 ? 14.783 1.305 -12.871 1.00 95.94 104 ALA A O 1
ATOM 834 N N . GLY A 1 105 ? 15.874 1.341 -10.906 1.00 95.38 105 GLY A N 1
ATOM 835 C CA . GLY A 1 105 ? 17.215 1.418 -11.482 1.00 95.38 105 GLY A CA 1
ATOM 836 C C . GLY A 1 105 ? 17.560 0.195 -12.333 1.00 95.38 105 GLY A C 1
ATOM 837 O O . GLY A 1 105 ? 18.046 0.345 -13.453 1.00 95.38 105 GLY A O 1
ATOM 838 N N . VAL A 1 106 ? 17.249 -1.013 -11.850 1.00 94.81 106 VAL A N 1
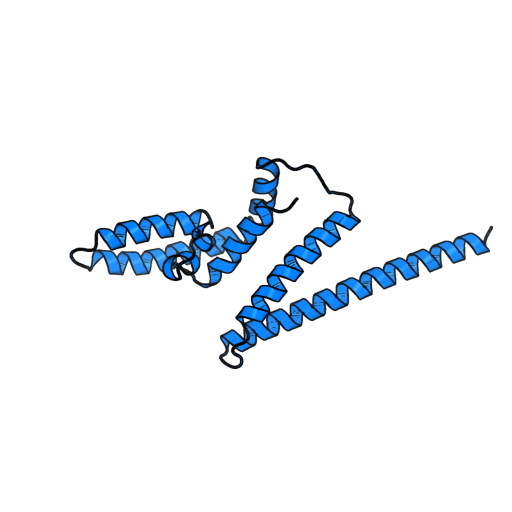ATOM 839 C CA . VAL A 1 106 ? 17.473 -2.259 -12.608 1.00 94.81 106 VAL A CA 1
ATOM 840 C C . VAL A 1 106 ? 16.657 -2.276 -13.904 1.00 94.81 106 VAL A C 1
ATOM 842 O O . VAL A 1 106 ? 17.202 -2.578 -14.965 1.00 94.81 106 VAL A O 1
ATOM 845 N N . ILE A 1 107 ? 15.374 -1.909 -13.840 1.00 93.31 107 ILE A N 1
ATOM 846 C CA . ILE A 1 107 ? 14.498 -1.858 -15.020 1.00 93.31 107 ILE A CA 1
ATOM 847 C C . ILE A 1 107 ? 14.985 -0.788 -16.009 1.00 93.31 107 ILE A C 1
ATOM 849 O O . ILE A 1 107 ? 15.090 -1.063 -17.204 1.00 93.31 107 ILE A O 1
ATOM 853 N N . ALA A 1 108 ? 15.359 0.401 -15.525 1.00 93.38 108 ALA A N 1
ATOM 854 C CA . ALA A 1 108 ? 15.861 1.490 -16.361 1.00 93.38 108 ALA A CA 1
ATOM 855 C C . ALA A 1 108 ? 17.132 1.098 -17.136 1.00 93.38 108 ALA A C 1
ATOM 857 O O . ALA A 1 108 ? 17.239 1.397 -18.325 1.00 93.38 108 ALA A O 1
ATOM 858 N N . LEU A 1 109 ? 18.064 0.367 -16.510 1.00 92.38 109 LEU A N 1
ATOM 859 C CA . LEU A 1 109 ? 19.254 -0.158 -17.195 1.00 92.38 109 LEU A CA 1
ATOM 860 C C . LEU A 1 109 ? 18.901 -1.130 -18.332 1.00 92.38 109 LEU A C 1
ATOM 862 O O . LEU A 1 109 ? 19.614 -1.178 -19.335 1.00 92.38 109 LEU A O 1
A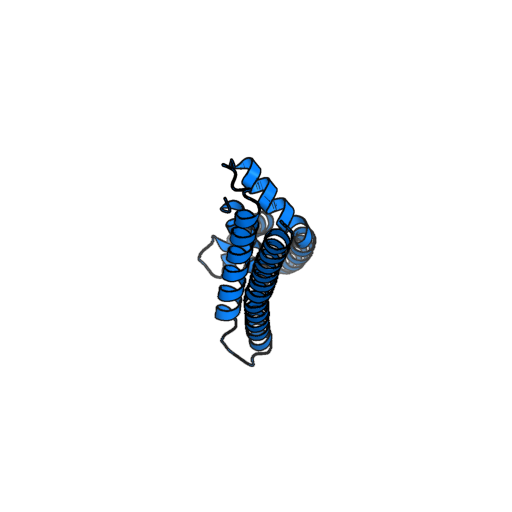TOM 866 N N . GLY A 1 110 ? 17.817 -1.897 -18.188 1.00 89.81 110 GLY A N 1
ATOM 867 C CA . GLY A 1 110 ? 17.292 -2.757 -19.249 1.00 89.81 110 GLY A CA 1
ATOM 868 C C . GLY A 1 110 ? 16.688 -1.959 -20.406 1.00 89.81 110 GLY A C 1
ATOM 869 O O . GLY A 1 110 ? 16.978 -2.254 -21.564 1.00 89.81 110 GLY A O 1
ATOM 870 N N . LEU A 1 111 ? 15.914 -0.914 -20.098 1.00 90.19 111 LEU A N 1
ATOM 871 C CA . LEU A 1 111 ? 15.259 -0.060 -21.098 1.00 90.19 111 LEU A CA 1
ATOM 872 C C . LEU A 1 111 ? 16.257 0.727 -21.959 1.00 90.19 111 LEU A C 1
ATOM 874 O O . LEU A 1 111 ? 16.048 0.856 -23.163 1.00 90.19 111 LEU A O 1
ATOM 878 N N . ILE A 1 112 ? 17.361 1.203 -21.370 1.00 87.75 112 ILE A N 1
ATOM 879 C CA . ILE A 1 112 ? 18.414 1.945 -22.092 1.00 87.75 112 ILE A CA 1
ATOM 880 C C . ILE A 1 112 ? 19.105 1.070 -23.149 1.00 87.75 112 ILE A C 1
ATOM 882 O O . ILE A 1 112 ? 19.533 1.571 -24.184 1.00 87.75 112 ILE A O 1
ATOM 886 N N . LYS A 1 113 ? 19.224 -0.241 -22.906 1.00 86.25 113 LYS A N 1
ATOM 887 C CA . LYS A 1 113 ? 19.889 -1.176 -23.829 1.00 86.25 113 LYS A CA 1
ATOM 888 C C . LYS A 1 113 ? 19.018 -1.590 -25.017 1.00 86.25 113 LYS A C 1
ATOM 890 O O . LYS A 1 113 ? 19.515 -2.267 -25.913 1.00 86.25 113 LYS A O 1
ATOM 895 N N . LYS A 1 114 ? 17.731 -1.246 -25.005 1.00 87.50 114 LYS A N 1
ATOM 896 C CA . LYS A 1 114 ? 16.749 -1.721 -25.976 1.00 87.50 114 LYS A CA 1
ATOM 897 C C . LYS A 1 114 ? 16.476 -0.653 -27.034 1.00 87.50 114 LYS A C 1
ATOM 899 O O . LYS A 1 114 ? 16.101 0.468 -26.701 1.00 87.50 114 LYS A O 1
ATOM 904 N N . GLU A 1 115 ? 16.629 -1.012 -28.306 1.00 78.31 115 GLU A N 1
ATOM 905 C CA . GLU A 1 115 ? 16.190 -0.180 -29.435 1.00 78.31 115 GLU A CA 1
ATOM 906 C C . GLU A 1 115 ? 14.649 -0.134 -29.509 1.00 78.31 115 GLU A C 1
ATOM 908 O O . GLU A 1 115 ? 13.988 -1.146 -29.280 1.00 78.31 115 GLU A O 1
ATOM 913 N N . ASN A 1 116 ? 14.073 1.032 -29.839 1.00 78.50 116 ASN A N 1
ATOM 914 C CA . ASN A 1 116 ? 12.620 1.276 -29.937 1.00 78.50 116 ASN A CA 1
ATOM 915 C C . ASN A 1 116 ? 11.797 1.030 -28.649 1.00 78.50 116 ASN A C 1
ATOM 917 O O . ASN A 1 116 ? 10.742 0.402 -28.677 1.00 78.50 116 ASN A O 1
ATOM 921 N N . SER A 1 117 ? 12.226 1.590 -27.515 1.00 81.75 117 SER A N 1
ATOM 922 C CA . SER A 1 117 ? 11.567 1.436 -26.201 1.00 81.75 117 SER A CA 1
ATOM 923 C C . SER A 1 117 ? 10.636 2.593 -25.786 1.00 81.75 117 SER A C 1
ATOM 925 O O . SER A 1 117 ? 10.319 2.747 -24.608 1.00 81.75 117 SER A O 1
ATOM 927 N N . GLN A 1 118 ? 10.170 3.438 -26.714 1.00 85.06 118 GLN A N 1
ATOM 928 C CA . GLN A 1 118 ? 9.496 4.697 -26.353 1.00 85.06 118 GLN A CA 1
ATOM 929 C C . GLN A 1 118 ? 8.167 4.515 -25.595 1.00 85.06 118 GLN A C 1
ATOM 931 O O . GLN A 1 118 ? 7.893 5.255 -24.648 1.00 85.06 118 GLN A O 1
ATOM 936 N N . THR A 1 119 ? 7.366 3.512 -25.959 1.00 86.88 119 THR A 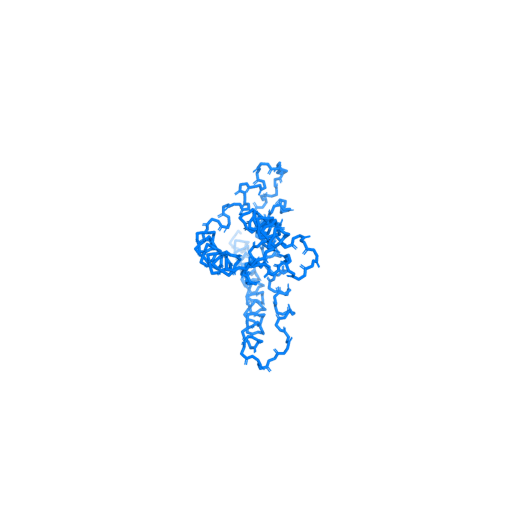N 1
ATOM 937 C CA . THR A 1 119 ? 6.148 3.130 -25.221 1.00 86.88 119 THR A CA 1
ATOM 938 C C . THR A 1 119 ? 6.477 2.596 -23.826 1.00 86.88 119 THR A C 1
ATOM 940 O O . THR A 1 119 ? 5.874 3.025 -22.846 1.00 86.88 119 THR A O 1
ATOM 943 N N . GLU A 1 120 ? 7.499 1.749 -23.712 1.00 88.94 120 GLU A N 1
ATOM 944 C CA . GLU A 1 120 ? 7.937 1.141 -22.446 1.00 88.94 120 GLU A CA 1
ATOM 945 C C . GLU A 1 120 ? 8.485 2.182 -21.462 1.00 88.94 120 GLU A C 1
ATOM 947 O O . GLU A 1 120 ? 8.244 2.098 -20.259 1.00 88.94 120 GLU A O 1
ATOM 952 N N . ILE A 1 121 ? 9.171 3.212 -21.966 1.00 92.00 121 ILE A N 1
ATOM 953 C CA . ILE A 1 121 ? 9.626 4.347 -21.155 1.00 92.00 121 ILE A CA 1
ATOM 954 C C . ILE A 1 121 ? 8.429 5.134 -20.601 1.00 92.00 121 ILE A C 1
ATOM 956 O O . ILE A 1 121 ? 8.431 5.501 -19.425 1.00 92.00 121 ILE A O 1
ATOM 960 N N . SER A 1 122 ? 7.392 5.379 -21.410 1.00 92.94 122 SER A N 1
ATOM 961 C CA . SER A 1 122 ? 6.176 6.063 -20.946 1.00 92.94 122 SER A CA 1
ATOM 962 C C . SER A 1 122 ? 5.466 5.267 -19.847 1.00 92.94 122 SER A C 1
ATOM 964 O O . SER A 1 122 ? 5.083 5.834 -18.822 1.00 92.94 122 SER A O 1
ATOM 966 N N . GLU A 1 123 ? 5.322 3.954 -20.032 1.00 93.00 123 GLU A N 1
ATOM 967 C CA . GLU A 1 123 ? 4.721 3.061 -19.036 1.00 93.00 123 GLU A CA 1
ATOM 968 C C . GLU A 1 123 ? 5.546 3.017 -17.749 1.00 93.00 123 GLU A C 1
ATOM 970 O O . GLU A 1 123 ? 4.997 3.157 -16.655 1.00 93.00 123 GLU A O 1
ATOM 975 N N . PHE A 1 124 ? 6.871 2.914 -17.869 1.00 95.00 124 PHE A N 1
ATOM 976 C CA . PHE A 1 124 ? 7.787 2.975 -16.735 1.00 95.00 124 PHE A CA 1
ATOM 977 C C . PHE A 1 124 ? 7.590 4.256 -15.920 1.00 95.00 124 PHE A C 1
ATOM 979 O O . PHE A 1 124 ? 7.428 4.185 -14.701 1.00 95.00 124 PHE A O 1
ATOM 986 N N . VAL A 1 125 ? 7.563 5.423 -16.575 1.00 95.38 125 VAL A N 1
ATOM 987 C CA . VAL A 1 125 ? 7.370 6.718 -15.900 1.00 95.38 125 VAL A CA 1
ATOM 988 C C . VAL A 1 125 ? 5.998 6.785 -15.232 1.00 95.38 125 VAL A C 1
ATOM 990 O O . VAL A 1 125 ? 5.902 7.185 -14.069 1.00 95.38 125 VAL A O 1
ATOM 993 N N . PHE A 1 126 ? 4.943 6.360 -15.929 1.00 95.75 126 PHE A N 1
ATOM 994 C CA . PHE A 1 126 ? 3.587 6.333 -15.386 1.00 95.75 126 PHE A CA 1
ATOM 995 C C . PHE A 1 126 ? 3.503 5.467 -14.123 1.00 95.75 126 PHE A C 1
ATOM 997 O O . PHE A 1 126 ? 3.087 5.953 -13.066 1.00 95.75 126 PHE A O 1
ATOM 1004 N N . TYR A 1 127 ? 3.963 4.215 -14.188 1.00 95.94 127 TYR A N 1
ATOM 1005 C CA . TYR A 1 127 ? 3.944 3.330 -13.028 1.00 95.94 127 TYR A CA 1
ATOM 1006 C C . TYR A 1 127 ? 4.847 3.851 -11.912 1.00 95.94 127 TYR A C 1
ATOM 1008 O O . TYR A 1 127 ? 4.473 3.764 -10.744 1.00 95.94 127 TYR A O 1
ATOM 1016 N N . PHE A 1 128 ? 5.998 4.447 -12.226 1.00 96.69 128 PHE A N 1
ATOM 1017 C CA . PHE A 1 128 ? 6.891 5.008 -11.213 1.00 96.69 128 PHE A CA 1
ATOM 1018 C C . PHE A 1 128 ? 6.198 6.113 -10.402 1.00 96.69 128 PHE A C 1
ATOM 1020 O O . PHE A 1 128 ? 6.226 6.090 -9.169 1.00 96.69 128 PHE A O 1
ATOM 1027 N N . ILE A 1 129 ? 5.477 7.019 -11.072 1.00 97.00 129 ILE A N 1
ATOM 1028 C CA . ILE A 1 129 ? 4.680 8.073 -10.421 1.00 97.00 129 ILE A CA 1
ATOM 1029 C C . ILE A 1 129 ? 3.555 7.467 -9.564 1.00 97.00 129 ILE A C 1
ATOM 1031 O O . ILE A 1 129 ? 3.331 7.897 -8.426 1.00 97.00 129 ILE A O 1
ATOM 1035 N N . MET A 1 130 ? 2.872 6.436 -10.067 1.00 96.69 130 MET A N 1
ATOM 1036 C CA . MET A 1 130 ? 1.820 5.734 -9.318 1.00 96.69 130 MET A CA 1
ATOM 1037 C C . MET A 1 130 ? 2.360 5.013 -8.072 1.00 96.69 130 MET A C 1
ATOM 1039 O O . MET A 1 130 ? 1.673 4.938 -7.052 1.00 96.69 130 MET A O 1
ATOM 1043 N N . ASN A 1 131 ? 3.602 4.522 -8.108 1.00 96.62 131 ASN A N 1
ATOM 1044 C CA . ASN A 1 131 ? 4.250 3.880 -6.959 1.00 96.62 131 ASN A CA 1
ATOM 1045 C C . ASN A 1 131 ? 4.750 4.880 -5.923 1.00 96.62 131 ASN A C 1
A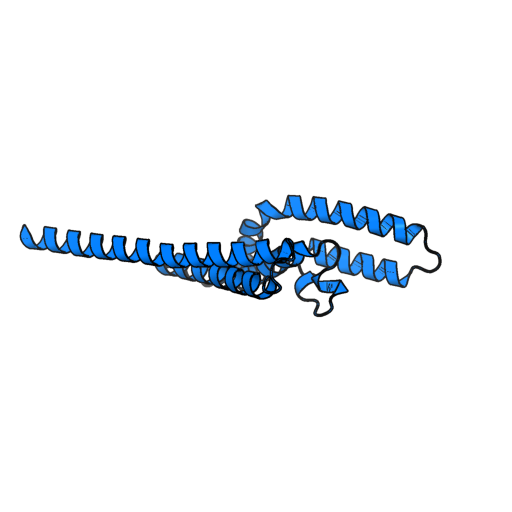TOM 1047 O O . ASN A 1 131 ? 4.635 4.613 -4.726 1.00 96.62 131 ASN A O 1
ATOM 1051 N N . ILE A 1 132 ? 5.275 6.028 -6.357 1.00 96.31 132 ILE A N 1
ATOM 1052 C CA . ILE A 1 132 ? 5.650 7.120 -5.449 1.00 96.31 132 ILE A CA 1
ATOM 1053 C C . ILE A 1 132 ? 4.413 7.631 -4.708 1.00 96.31 132 ILE A C 1
ATOM 1055 O O . ILE A 1 132 ? 4.434 7.784 -3.492 1.00 96.31 132 ILE A O 1
ATOM 1059 N N . SER A 1 133 ? 3.314 7.853 -5.428 1.00 95.19 133 SER A N 1
ATOM 1060 C CA . SER A 1 133 ? 2.056 8.319 -4.832 1.00 95.19 133 SER A CA 1
ATOM 1061 C C . SER A 1 133 ? 1.296 7.240 -4.052 1.00 95.19 133 SER A C 1
ATOM 1063 O O . SER A 1 133 ? 0.301 7.563 -3.408 1.00 95.19 133 SER A O 1
ATOM 1065 N N . LEU A 1 134 ? 1.757 5.979 -4.083 1.00 95.94 134 LEU A N 1
ATOM 1066 C CA . LEU A 1 134 ? 1.072 4.816 -3.508 1.00 95.94 134 LEU A CA 1
ATOM 1067 C C . LEU A 1 134 ? -0.370 4.647 -4.026 1.00 95.94 134 LEU A C 1
ATOM 1069 O O . LEU A 1 134 ? -1.231 4.130 -3.315 1.00 95.94 134 LEU A O 1
ATOM 1073 N N . LEU A 1 135 ? -0.628 5.026 -5.281 1.00 96.00 135 LEU A N 1
ATOM 1074 C CA . LEU A 1 135 ? -1.924 4.869 -5.958 1.00 96.00 135 LEU A CA 1
ATOM 1075 C C . LEU A 1 135 ? -1.958 3.691 -6.940 1.00 96.00 135 LEU A C 1
ATOM 1077 O O . LEU A 1 135 ? -3.012 3.374 -7.484 1.00 96.00 135 LEU A O 1
ATOM 1081 N N . HIS A 1 136 ? -0.828 3.014 -7.148 1.00 95.56 136 HIS A N 1
ATOM 1082 C CA . HIS A 1 136 ? -0.706 1.932 -8.126 1.00 95.56 136 HIS A CA 1
ATOM 1083 C C . HIS A 1 136 ? -1.672 0.752 -7.893 1.00 95.56 136 HIS A C 1
ATOM 1085 O O . HIS A 1 136 ? -2.060 0.097 -8.854 1.00 95.56 136 HIS A O 1
ATOM 1091 N N . SER A 1 137 ? -2.138 0.502 -6.661 1.00 94.69 137 SER A N 1
ATOM 1092 C CA . SER A 1 137 ? -3.131 -0.556 -6.395 1.00 94.69 137 SER A CA 1
ATOM 1093 C C . SER A 1 137 ? -4.545 -0.260 -6.916 1.00 94.69 137 SER A C 1
ATOM 1095 O O . SER A 1 137 ? -5.351 -1.183 -7.004 1.00 94.69 137 SER A O 1
ATOM 1097 N N . LEU A 1 138 ? -4.854 0.987 -7.299 1.00 94.38 138 LEU A N 1
ATOM 1098 C CA . LEU A 1 138 ? -6.126 1.339 -7.952 1.00 94.38 138 LEU A CA 1
ATOM 1099 C C . LEU A 1 138 ? -6.191 0.877 -9.411 1.00 94.38 138 LEU A C 1
ATOM 1101 O O . LEU A 1 138 ? -7.245 0.935 -10.041 1.00 94.38 138 LEU A O 1
ATOM 1105 N N . ILE A 1 139 ? -5.058 0.451 -9.957 1.00 94.25 139 ILE A N 1
ATOM 1106 C CA . ILE A 1 139 ? -4.919 0.059 -11.344 1.00 94.25 139 ILE A CA 1
ATOM 1107 C C . ILE A 1 139 ? -5.289 -1.428 -11.480 1.00 94.25 139 ILE A C 1
ATOM 1109 O O . ILE A 1 139 ? -4.596 -2.270 -10.911 1.00 94.25 139 ILE A O 1
ATOM 1113 N 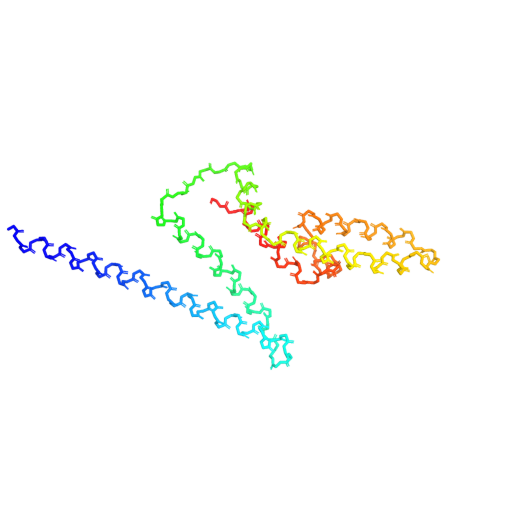N . PRO A 1 140 ? -6.349 -1.793 -12.227 1.00 90.25 140 PRO A N 1
ATOM 1114 C CA . PRO A 1 140 ? -6.920 -3.142 -12.178 1.00 90.25 140 PRO A CA 1
ATOM 1115 C C . PRO A 1 140 ? -6.129 -4.207 -12.958 1.00 90.25 140 PRO A C 1
ATOM 1117 O O . PRO A 1 140 ? -6.514 -5.374 -12.955 1.00 90.25 140 PRO A O 1
ATOM 1120 N N . TRP A 1 141 ? -5.038 -3.840 -13.634 1.00 91.50 141 TRP A N 1
ATOM 1121 C CA . TRP A 1 141 ? -4.178 -4.777 -14.362 1.00 91.50 141 TRP A CA 1
ATOM 1122 C C . TRP A 1 141 ? -2.920 -5.137 -13.571 1.00 91.50 141 TRP A C 1
ATOM 1124 O O . TRP A 1 141 ? -2.376 -4.317 -12.830 1.00 91.50 141 TRP A O 1
ATOM 1134 N N . ARG A 1 142 ? -2.439 -6.374 -13.761 1.00 88.44 142 ARG A N 1
ATOM 1135 C CA . ARG A 1 142 ? -1.311 -6.967 -13.018 1.00 88.44 142 ARG A CA 1
ATOM 1136 C C . ARG A 1 142 ? -0.055 -6.113 -13.051 1.00 88.44 142 ARG A C 1
ATOM 1138 O O . ARG A 1 142 ? 0.565 -5.912 -12.010 1.00 88.44 142 ARG A O 1
ATOM 1145 N N . ASP A 1 143 ? 0.262 -5.571 -14.217 1.00 88.38 143 ASP A N 1
ATOM 1146 C CA . ASP A 1 143 ? 1.446 -4.734 -14.403 1.00 88.38 143 ASP A CA 1
ATOM 1147 C C . ASP A 1 143 ? 1.327 -3.383 -13.690 1.00 88.38 143 ASP A C 1
ATOM 1149 O O . ASP A 1 143 ? 2.339 -2.745 -13.435 1.00 88.38 143 ASP A O 1
ATOM 1153 N N . GLY A 1 144 ? 0.110 -2.970 -13.321 1.00 90.31 144 GLY A N 1
ATOM 1154 C CA . GLY A 1 144 ? -0.155 -1.775 -12.531 1.00 90.31 144 GLY A CA 1
ATOM 1155 C C . GLY A 1 144 ? -0.116 -2.045 -11.032 1.00 90.31 144 GLY A C 1
ATOM 1156 O O . GLY A 1 144 ? 0.698 -1.457 -10.323 1.00 90.31 144 GLY A O 1
ATOM 1157 N N . TYR A 1 145 ? -0.950 -2.954 -10.516 1.00 90.25 145 TYR A N 1
ATOM 1158 C CA . TYR A 1 145 ? -1.000 -3.164 -9.065 1.00 90.25 145 TYR A CA 1
ATOM 1159 C C . TYR A 1 145 ? 0.246 -3.877 -8.506 1.00 90.25 145 TYR A C 1
ATOM 1161 O O . TYR A 1 145 ? 0.612 -3.599 -7.366 1.00 90.25 145 TYR A O 1
ATOM 1169 N N . PHE A 1 146 ? 0.948 -4.711 -9.287 1.00 92.56 146 PHE A N 1
ATOM 1170 C CA . PHE A 1 146 ? 2.225 -5.348 -8.904 1.00 92.56 146 PHE A CA 1
ATOM 1171 C C . PHE A 1 146 ? 3.463 -4.750 -9.594 1.00 92.56 146 PHE A C 1
ATOM 1173 O O . PHE A 1 146 ? 4.532 -5.363 -9.590 1.00 92.56 146 PHE A O 1
ATOM 1180 N N . SER A 1 147 ? 3.354 -3.545 -10.155 1.00 92.88 147 SER A N 1
ATOM 1181 C CA . SER A 1 147 ? 4.489 -2.806 -10.721 1.00 92.88 147 SER A CA 1
ATOM 1182 C C . SER A 1 147 ? 5.656 -2.668 -9.728 1.00 92.88 147 SER A C 1
ATOM 1184 O O . SER A 1 147 ? 5.425 -2.371 -8.556 1.00 92.88 147 SER A O 1
ATOM 1186 N N . PHE A 1 148 ? 6.900 -2.776 -10.209 1.00 93.75 148 PHE A N 1
ATOM 1187 C CA . PHE A 1 148 ? 8.152 -2.669 -9.437 1.00 93.75 148 PHE A CA 1
ATOM 1188 C C . PHE A 1 148 ? 8.270 -3.664 -8.271 1.00 93.75 148 PHE A C 1
ATOM 1190 O O . PHE A 1 148 ? 8.987 -4.656 -8.373 1.00 93.75 148 PHE A O 1
ATOM 1197 N N . ASN A 1 149 ? 7.604 -3.393 -7.151 1.00 94.00 149 ASN A N 1
ATOM 1198 C CA . ASN A 1 149 ? 7.649 -4.212 -5.948 1.00 94.00 149 ASN A CA 1
ATOM 1199 C C . ASN A 1 149 ? 6.264 -4.813 -5.688 1.00 94.00 149 ASN A C 1
ATOM 1201 O O . ASN A 1 149 ? 5.386 -4.154 -5.146 1.00 94.00 149 ASN A O 1
ATOM 1205 N N . ALA A 1 150 ? 6.073 -6.095 -6.004 1.00 90.88 150 ALA A N 1
ATOM 1206 C CA . ALA A 1 150 ? 4.780 -6.758 -5.812 1.00 90.88 150 ALA A CA 1
ATOM 1207 C C . ALA A 1 150 ? 4.253 -6.660 -4.363 1.00 90.88 150 ALA A C 1
ATOM 1209 O O . ALA A 1 150 ? 3.048 -6.559 -4.147 1.00 90.88 150 ALA A O 1
ATOM 1210 N N . VAL A 1 151 ? 5.141 -6.622 -3.362 1.00 90.62 151 VAL A N 1
ATOM 1211 C CA . VAL A 1 151 ? 4.754 -6.521 -1.945 1.00 90.62 151 VAL A CA 1
ATOM 1212 C C . VAL A 1 151 ? 4.292 -5.101 -1.576 1.00 90.62 151 VAL A C 1
ATOM 1214 O O . VAL A 1 151 ? 3.511 -4.938 -0.635 1.00 90.62 151 VAL A O 1
ATOM 1217 N N . SER A 1 152 ? 4.696 -4.059 -2.321 1.00 93.81 152 SER A N 1
ATOM 1218 C CA . SER A 1 152 ? 4.275 -2.674 -2.039 1.00 93.81 152 SER A CA 1
ATOM 1219 C C . SER A 1 152 ? 2.787 -2.433 -2.284 1.00 93.81 152 SER A C 1
ATOM 1221 O O . SER A 1 152 ? 2.224 -1.508 -1.697 1.00 93.81 152 SER A O 1
ATOM 1223 N N . TRP A 1 153 ? 2.121 -3.298 -3.057 1.00 94.12 153 TRP A N 1
ATOM 1224 C CA . TRP A 1 153 ? 0.666 -3.286 -3.233 1.00 94.12 153 TRP A CA 1
ATOM 1225 C C . TRP A 1 153 ? -0.082 -3.226 -1.896 1.00 94.12 153 TRP A C 1
ATOM 1227 O O . TRP A 1 153 ? -0.992 -2.412 -1.739 1.00 94.12 153 TRP A O 1
ATOM 1237 N N . TYR A 1 154 ? 0.342 -4.010 -0.898 1.00 93.38 154 TYR A N 1
ATOM 1238 C CA . TYR A 1 154 ? -0.291 -4.007 0.422 1.00 93.38 154 TYR A CA 1
ATOM 1239 C C . TYR A 1 154 ? -0.190 -2.631 1.105 1.00 93.38 154 TYR A C 1
ATOM 1241 O O . TYR A 1 154 ? -1.135 -2.173 1.757 1.00 93.38 154 TYR A O 1
ATOM 1249 N N . LEU A 1 155 ? 0.949 -1.947 0.941 1.00 94.75 155 LEU A N 1
ATOM 1250 C CA . LEU A 1 155 ? 1.167 -0.604 1.481 1.00 94.75 155 LEU A CA 1
ATOM 1251 C C . LEU A 1 155 ? 0.269 0.426 0.784 1.00 94.75 155 LEU A C 1
ATOM 1253 O O . LEU A 1 155 ? -0.324 1.266 1.460 1.00 94.75 155 LEU A O 1
ATOM 1257 N N . SER A 1 156 ? 0.141 0.330 -0.542 1.00 95.75 156 SER A N 1
ATOM 1258 C CA . SER A 1 156 ? -0.745 1.178 -1.346 1.00 95.75 156 SER A CA 1
ATOM 1259 C C . SER A 1 156 ? -2.215 1.002 -0.949 1.00 95.75 156 SER A C 1
ATOM 1261 O O . SER A 1 156 ? -2.874 1.988 -0.616 1.00 95.75 156 SER A O 1
ATOM 1263 N N . VAL A 1 157 ? -2.706 -0.238 -0.857 1.00 94.62 157 VAL A N 1
ATOM 1264 C CA . VAL A 1 157 ? -4.081 -0.521 -0.404 1.00 94.62 157 VAL A CA 1
ATOM 1265 C C . VAL A 1 157 ? -4.312 0.022 1.004 1.00 94.62 157 VAL A C 1
ATOM 1267 O O . VAL A 1 157 ? -5.308 0.699 1.251 1.00 94.62 157 VAL A O 1
ATOM 1270 N N . SER A 1 158 ? -3.364 -0.199 1.919 1.00 93.88 158 SER A N 1
ATOM 1271 C CA . SER A 1 158 ? -3.453 0.325 3.285 1.00 93.88 158 SER A CA 1
ATOM 1272 C C . SER A 1 158 ? -3.572 1.854 3.304 1.00 93.88 158 SER A C 1
ATOM 1274 O O . SER A 1 158 ? -4.368 2.387 4.074 1.00 93.88 158 SER A O 1
ATOM 1276 N N . MET A 1 159 ? -2.829 2.567 2.446 1.00 94.75 159 MET A N 1
ATOM 1277 C CA . MET A 1 159 ? -2.909 4.030 2.326 1.00 94.75 159 MET A CA 1
ATOM 1278 C C . MET A 1 159 ? -4.298 4.498 1.932 1.00 94.75 159 MET A C 1
ATOM 1280 O O . MET A 1 159 ? -4.850 5.396 2.567 1.00 94.75 159 MET A O 1
ATOM 1284 N N . ILE A 1 160 ? -4.852 3.868 0.902 1.00 94.25 160 ILE A N 1
ATOM 1285 C CA . ILE A 1 160 ? -6.169 4.194 0.366 1.00 94.25 160 ILE A CA 1
ATOM 1286 C C . ILE A 1 160 ? -7.238 3.906 1.425 1.00 94.25 160 ILE A C 1
ATOM 1288 O O . ILE A 1 160 ? -8.072 4.765 1.703 1.00 94.25 160 ILE A O 1
ATOM 1292 N N . CYS A 1 161 ? -7.169 2.756 2.102 1.00 93.12 161 CYS A N 1
ATOM 1293 C CA . CYS A 1 161 ? -8.078 2.431 3.202 1.00 93.12 161 CYS A CA 1
ATOM 1294 C C . CYS A 1 161 ? -8.001 3.449 4.350 1.00 93.12 161 CYS A C 1
ATOM 1296 O O . CYS A 1 161 ? -9.038 3.824 4.891 1.00 93.12 161 CYS A O 1
ATOM 1298 N N . TYR A 1 162 ? -6.804 3.914 4.724 1.00 91.25 162 TYR A N 1
ATOM 1299 C CA . TYR A 1 162 ? -6.659 4.940 5.763 1.00 91.25 162 TYR A CA 1
ATOM 1300 C C . TYR A 1 162 ? -7.192 6.304 5.323 1.00 91.25 162 TYR A C 1
ATOM 1302 O O . TYR A 1 162 ? -7.717 7.035 6.154 1.00 91.25 162 TYR A O 1
ATOM 1310 N N . PHE A 1 163 ? -7.086 6.647 4.040 1.00 90.56 163 PHE A N 1
ATOM 1311 C CA . PHE A 1 163 ? -7.648 7.886 3.505 1.00 90.56 163 PHE A CA 1
ATOM 1312 C C . PHE A 1 163 ? -9.186 7.904 3.559 1.00 90.56 163 PHE A C 1
ATOM 1314 O O . PHE A 1 163 ? -9.782 8.948 3.812 1.00 90.56 163 PHE A O 1
ATOM 1321 N N . PHE A 1 164 ? -9.836 6.755 3.366 1.00 88.75 164 PHE A N 1
ATOM 1322 C CA . PHE A 1 164 ? -11.292 6.621 3.503 1.00 88.75 164 PHE A CA 1
ATOM 1323 C C . PHE A 1 164 ? -11.761 6.366 4.942 1.00 88.75 164 PHE A C 1
ATOM 1325 O O . PHE A 1 164 ? -12.960 6.209 5.174 1.00 88.75 164 PHE A O 1
ATOM 1332 N N . PHE A 1 165 ? -10.842 6.297 5.906 1.00 82.50 165 PHE A N 1
ATOM 1333 C CA . PHE A 1 165 ? -11.200 6.057 7.297 1.00 82.50 165 PHE A CA 1
ATOM 1334 C C . PHE A 1 165 ? -11.893 7.301 7.902 1.00 82.50 165 PHE A C 1
ATOM 1336 O O . PHE A 1 165 ? -11.373 8.404 7.720 1.00 82.50 165 PHE A O 1
ATOM 1343 N N . PRO A 1 166 ? -13.045 7.139 8.586 1.00 63.34 166 PRO A N 1
ATOM 1344 C CA . PRO A 1 166 ? -13.799 8.233 9.210 1.00 63.34 166 PRO A CA 1
ATOM 1345 C C . PRO A 1 166 ? -13.209 8.717 10.545 1.00 63.34 166 PRO A C 1
ATOM 1347 O O . PRO A 1 166 ? -12.487 7.947 11.223 1.00 63.34 166 PRO A O 1
#

Mean predicted aligned error: 8.98 Å

Foldseek 3Di:
DVVVVVVVVVVVVVVVVVVVVVVVVLVVLLVVLVVQLVCVVVVNDVCNVVSLVSNLVSVLVVVVVVCVVVVVDDPDDLVRLLVQLCVVCVVVLVVLVVQLVVLLVVVVVVLVVDPPCPVVVVLSVVLSVCSNVLNQLVPPDPCRLCPRNNVSSSVSVSSVSSSPRD

Secondary structure (DSSP, 8-state):
-HHHHHHHHHHHHHHHHHHHHHHHHHHHHHHHHHHHHHHHHTTS-STHHHHHHHHHHHHHHHHHHHHHHHT------HHHHHHHHHHHHTTTHHHHHHHHHHHHHHHHHHHHTSTT-HHHHHHHHHHHHHHHTT-GGG--SHHHHTSS-TTHHHHHHHHHHHHT--

Organism: NCBI:txid1720294

InterPro domains:
  IPR002656 Acyltransferase 3 domain [PF01757] (24-166)
  IPR050879 Acyltransferase 3 [PTHR23028] (17-166)